Protein AF-A0A3M7Q4T4-F1 (afdb_monomer_lite)

Organism: Brachionus plicatilis (NCBI:txid10195)

Secondary structure (DSSP, 8-state):
-------SPPEEEEEETTEEEEEEEEEE-SS-----SSS-GGGGS-HHHHHHHHHHS-HHHHT--SSHHHHHHHHHHHHHHHHHHHS--EEEPHHHHHHHHS-TTS-HHHHHHHHHHHHHHHHHHH-GGGHHHHHHHHHHHHHHHS----

Foldseek 3Di:
DDDDDDPAWDWDWAADPVDRPAIFIWTWPEDDDDDPDPDDQQVQFPVVVLVVQVVPDPLVVLQPDPDNVSSVVSVVVSNVVSCRHTGIDIDGDPVNVVCVVPPPVCDPLVVVLVVLVVVLVVVCVVPVPCVVVSVVVNVVSVVVPDPPDD

Structure (mmCIF, N/CA/C/O backbone):
data_AF-A0A3M7Q4T4-F1
#
_entry.id   AF-A0A3M7Q4T4-F1
#
loop_
_atom_site.group_PDB
_atom_site.id
_atom_site.type_symbol
_atom_site.label_atom_id
_atom_site.label_alt_id
_atom_site.label_comp_id
_atom_site.label_asym_id
_atom_site.label_entity_id
_atom_site.label_seq_id
_atom_site.pdbx_PDB_ins_code
_atom_site.Cartn_x
_atom_site.Cartn_y
_atom_site.Cartn_z
_atom_site.occupancy
_atom_site.B_iso_or_equiv
_atom_site.auth_seq_id
_atom_site.auth_comp_id
_atom_site.auth_asym_id
_atom_site.auth_atom_id
_atom_site.pdbx_PDB_model_num
ATOM 1 N N . TYR A 1 1 ? -2.456 26.043 -20.491 1.00 33.38 1 TYR A N 1
ATOM 2 C CA . TYR A 1 1 ? -1.598 26.599 -19.424 1.00 33.38 1 TYR A CA 1
ATOM 3 C C . TYR A 1 1 ? -2.412 26.675 -18.135 1.00 33.38 1 TYR A C 1
ATOM 5 O O . TYR A 1 1 ? -3.107 27.655 -17.918 1.00 33.38 1 TYR A O 1
ATOM 13 N N . ILE A 1 2 ? -2.402 25.624 -17.309 1.00 30.19 2 ILE A N 1
ATOM 14 C CA . ILE A 1 2 ? -2.980 25.678 -15.957 1.00 30.19 2 ILE A CA 1
ATOM 15 C C . ILE A 1 2 ? -1.826 25.483 -14.978 1.00 30.19 2 ILE A C 1
ATOM 17 O O . ILE A 1 2 ? -1.462 24.370 -14.613 1.00 30.19 2 ILE A O 1
ATOM 21 N N . ARG A 1 3 ? -1.218 26.608 -14.589 1.00 37.16 3 ARG A N 1
ATOM 22 C CA . ARG A 1 3 ? -0.504 26.721 -13.316 1.00 37.16 3 ARG A CA 1
ATOM 23 C C . ARG A 1 3 ? -1.547 26.610 -12.209 1.00 37.16 3 ARG A C 1
ATOM 25 O O . ARG A 1 3 ? -2.372 27.512 -12.125 1.00 37.16 3 ARG A O 1
ATOM 32 N N . ARG A 1 4 ? -1.452 25.599 -11.343 1.00 36.62 4 ARG A N 1
ATOM 33 C CA . ARG A 1 4 ? -1.564 25.750 -9.877 1.00 36.62 4 ARG A CA 1
ATOM 34 C C . ARG A 1 4 ? -0.747 24.650 -9.205 1.00 36.62 4 ARG A C 1
ATOM 36 O O . ARG A 1 4 ? -1.238 23.565 -8.925 1.00 36.62 4 ARG A O 1
ATOM 43 N N . GLN A 1 5 ? 0.520 24.976 -8.963 1.00 41.31 5 GLN A N 1
ATOM 44 C CA . GLN A 1 5 ? 1.254 24.476 -7.805 1.00 41.31 5 GLN A CA 1
ATOM 45 C C . GLN A 1 5 ? 0.402 24.767 -6.558 1.00 41.31 5 GLN A C 1
ATOM 47 O O . GLN A 1 5 ? -0.028 25.906 -6.368 1.00 41.31 5 GLN A O 1
ATOM 52 N N . CYS A 1 6 ? 0.101 23.753 -5.752 1.00 38.41 6 CYS A N 1
ATOM 53 C CA . CYS A 1 6 ? -0.512 23.913 -4.435 1.00 38.41 6 CYS A CA 1
ATOM 54 C C . CYS A 1 6 ? 0.130 22.894 -3.492 1.00 38.41 6 CYS A C 1
ATOM 56 O O . CYS A 1 6 ? -0.221 21.721 -3.474 1.00 38.41 6 CYS A O 1
ATOM 58 N N . GLU A 1 7 ? 1.104 23.378 -2.730 1.00 42.38 7 GLU A N 1
ATOM 59 C CA . GLU A 1 7 ? 2.009 22.650 -1.834 1.00 42.38 7 GLU A CA 1
ATOM 60 C C . GLU A 1 7 ? 1.356 22.227 -0.502 1.00 42.38 7 GLU A C 1
ATOM 62 O O . GLU A 1 7 ? 2.012 22.228 0.538 1.00 42.38 7 GLU A O 1
ATOM 67 N N . ARG A 1 8 ? 0.055 21.897 -0.468 1.00 44.91 8 ARG A N 1
ATOM 68 C CA . ARG A 1 8 ? -0.603 21.480 0.785 1.00 44.91 8 ARG A CA 1
ATOM 69 C C . ARG A 1 8 ? -1.319 20.141 0.655 1.00 44.91 8 ARG A C 1
ATOM 71 O O . ARG A 1 8 ? -2.096 19.973 -0.285 1.00 44.91 8 ARG A O 1
ATOM 78 N N . PRO A 1 9 ? -1.116 19.214 1.611 1.00 55.00 9 PRO A N 1
ATOM 79 C CA . PRO A 1 9 ? -1.870 17.972 1.653 1.00 55.00 9 PRO A CA 1
ATOM 80 C C . PRO A 1 9 ? -3.363 18.289 1.795 1.00 55.00 9 PRO A C 1
ATOM 82 O O . PRO A 1 9 ? -3.776 19.016 2.702 1.00 55.00 9 PRO A O 1
ATOM 85 N N . ALA A 1 10 ? -4.175 17.755 0.887 1.00 59.62 10 ALA A N 1
ATOM 86 C CA . ALA A 1 10 ? -5.620 17.826 0.979 1.00 59.62 10 ALA A CA 1
ATOM 87 C C . ALA A 1 10 ? -6.091 16.915 2.121 1.00 59.62 10 ALA A C 1
ATOM 89 O O . ALA A 1 10 ? -5.694 15.750 2.224 1.00 59.62 10 ALA A O 1
ATOM 90 N N . ARG A 1 11 ? -6.933 17.468 2.995 1.00 63.81 11 ARG A N 1
ATOM 91 C CA . ARG A 1 11 ? -7.560 16.745 4.102 1.00 63.81 11 ARG A CA 1
ATOM 92 C C . ARG A 1 11 ? -8.948 16.289 3.673 1.00 63.81 11 ARG A C 1
ATOM 94 O O . ARG A 1 11 ? -9.757 17.111 3.248 1.00 63.81 11 ARG A O 1
ATOM 101 N N . LEU A 1 12 ? -9.226 14.998 3.795 1.00 66.50 12 LEU A N 1
ATOM 102 C CA . LEU A 1 12 ? -10.533 14.414 3.509 1.00 66.50 12 LEU A CA 1
ATOM 103 C C . LEU A 1 12 ? -11.100 13.817 4.792 1.00 66.50 12 LEU A C 1
ATOM 105 O O . LEU A 1 12 ? -10.557 12.845 5.307 1.00 66.50 12 LEU A O 1
ATOM 109 N N . ILE A 1 13 ? -12.221 14.357 5.263 1.00 66.00 13 ILE A N 1
ATOM 110 C CA . ILE A 1 13 ? -12.973 13.791 6.383 1.00 66.00 13 ILE A CA 1
ATOM 111 C C . ILE A 1 13 ? -14.192 13.067 5.813 1.00 66.00 13 ILE A C 1
ATOM 113 O O . ILE A 1 13 ? -14.973 13.646 5.060 1.00 66.00 13 ILE A O 1
ATOM 117 N N . ARG A 1 14 ? -14.356 11.792 6.161 1.00 68.06 14 ARG A N 1
ATOM 118 C CA . ARG A 1 14 ? -15.440 10.929 5.693 1.00 68.06 14 ARG A CA 1
ATOM 119 C C . ARG A 1 14 ? -16.082 10.212 6.870 1.00 68.06 14 ARG A C 1
ATOM 121 O O . ARG A 1 14 ? -15.383 9.586 7.650 1.00 68.06 14 ARG A O 1
ATOM 128 N N . GLN A 1 15 ? -17.404 10.232 6.967 1.00 62.56 15 GLN A N 1
ATOM 129 C CA . GLN A 1 15 ? -18.121 9.439 7.967 1.00 62.56 15 GLN A CA 1
ATOM 130 C C . GLN A 1 15 ? -18.028 7.939 7.649 1.00 62.56 15 GLN A C 1
ATOM 132 O O . GLN A 1 15 ? -18.099 7.532 6.484 1.00 62.56 15 GLN A O 1
ATOM 137 N N . GLU A 1 16 ? -17.829 7.116 8.673 1.00 63.66 16 GLU A N 1
ATOM 138 C CA . GLU A 1 16 ? -17.875 5.664 8.540 1.00 63.66 16 GLU A CA 1
ATOM 139 C C . GLU A 1 16 ? -19.263 5.205 8.114 1.00 63.66 16 GLU A C 1
ATOM 141 O O . GLU A 1 16 ? -20.261 5.533 8.747 1.00 63.66 16 GLU A O 1
ATOM 146 N N . TYR A 1 17 ? -19.312 4.365 7.080 1.00 57.38 17 TYR A N 1
ATOM 147 C CA . TYR A 1 17 ? -20.566 3.767 6.616 1.00 57.38 17 TYR A CA 1
ATOM 148 C C . TYR A 1 17 ? -21.225 2.871 7.675 1.00 57.38 17 TYR A C 1
ATOM 150 O O . TYR A 1 17 ? -22.435 2.685 7.657 1.00 57.38 17 TYR A O 1
ATOM 158 N N . LEU A 1 18 ? -20.423 2.312 8.585 1.00 57.75 18 LEU A N 1
ATOM 159 C CA . LEU A 1 18 ? -20.867 1.366 9.608 1.00 57.75 18 LEU A CA 1
ATOM 160 C C . LEU A 1 18 ? -21.050 2.010 10.987 1.00 57.75 18 LEU A C 1
ATOM 162 O O . LEU A 1 18 ? -21.507 1.336 11.907 1.00 57.75 18 LEU A O 1
ATOM 166 N N . HIS A 1 19 ? -20.685 3.286 11.162 1.00 56.41 19 HIS A N 1
ATOM 167 C CA . HIS A 1 19 ? -20.700 3.913 12.479 1.00 56.41 19 HIS A CA 1
ATOM 168 C C . HIS A 1 19 ? -20.956 5.422 12.398 1.00 56.41 19 HIS A C 1
ATOM 170 O O . HIS A 1 19 ? -20.130 6.194 11.918 1.00 56.41 19 HIS A O 1
ATOM 176 N N . SER A 1 20 ? -22.086 5.863 12.954 1.00 61.44 20 SER A N 1
ATOM 177 C CA . SER A 1 20 ? -22.572 7.248 12.850 1.00 61.44 20 SER A CA 1
ATOM 178 C C . SER A 1 20 ? -21.647 8.293 13.484 1.00 61.44 20 SER A C 1
ATOM 180 O O . SER A 1 20 ? -21.684 9.455 13.095 1.00 61.44 20 SER A O 1
ATOM 182 N N . VAL A 1 21 ? -20.799 7.901 14.436 1.00 60.25 21 VAL A N 1
ATOM 183 C CA . VAL A 1 21 ? -19.901 8.827 15.156 1.00 60.25 21 VAL A CA 1
ATOM 184 C C . VAL A 1 21 ? -18.457 8.780 14.643 1.00 60.25 21 VAL A C 1
ATOM 186 O O . VAL A 1 21 ? -17.679 9.692 14.911 1.00 60.25 21 VAL A O 1
ATOM 189 N N . LEU A 1 22 ? -18.062 7.728 13.916 1.00 60.62 22 LEU A N 1
ATOM 190 C CA . LEU A 1 22 ? -16.669 7.590 13.493 1.00 60.62 22 LEU A CA 1
ATOM 191 C C . LEU A 1 22 ? -16.457 8.304 12.160 1.00 60.62 22 LEU A C 1
ATOM 193 O O . LEU A 1 22 ? -17.261 8.202 11.233 1.00 60.62 22 LEU A O 1
ATOM 197 N N . THR A 1 23 ? -15.346 9.026 12.065 1.00 62.19 23 THR A N 1
ATOM 198 C CA . THR A 1 23 ? -14.903 9.665 10.833 1.00 62.19 23 THR A CA 1
ATOM 199 C C . THR A 1 23 ? -13.505 9.175 10.473 1.00 62.19 23 THR A C 1
ATOM 201 O O . THR A 1 23 ? -12.586 9.123 11.294 1.00 62.19 23 THR A O 1
ATOM 204 N N . TRP A 1 24 ? -13.338 8.785 9.217 1.00 61.47 24 TRP A N 1
ATOM 205 C CA . TRP A 1 24 ? -12.039 8.647 8.598 1.00 61.47 24 TRP A CA 1
ATOM 206 C C . TRP A 1 24 ? -11.535 10.032 8.235 1.00 61.47 24 TRP A C 1
ATOM 208 O O . TRP A 1 24 ? -12.150 10.731 7.436 1.00 61.47 24 TRP A O 1
ATOM 218 N N . ASP A 1 25 ? -10.414 10.419 8.816 1.00 64.62 25 ASP A N 1
ATOM 219 C CA . ASP A 1 25 ? -9.708 11.632 8.442 1.00 64.62 25 ASP A CA 1
ATOM 220 C C . ASP A 1 25 ? -8.428 11.201 7.734 1.00 64.62 25 ASP A C 1
ATOM 222 O O . ASP A 1 25 ? -7.591 10.502 8.310 1.00 64.62 25 ASP A O 1
ATOM 226 N N . PHE A 1 26 ? -8.330 11.547 6.458 1.00 65.50 26 PHE A N 1
ATOM 227 C CA . PHE A 1 26 ? -7.231 11.186 5.583 1.00 65.50 26 PHE A CA 1
ATOM 228 C C . PHE A 1 26 ? -6.453 12.431 5.184 1.00 65.50 26 PHE A C 1
ATOM 230 O O . PHE A 1 26 ? -7.028 13.483 4.898 1.00 65.50 26 PHE A O 1
ATOM 237 N N . THR A 1 27 ? -5.142 12.280 5.085 1.00 63.56 27 THR A N 1
ATOM 238 C CA . THR A 1 27 ? -4.250 13.252 4.463 1.00 63.56 27 THR A CA 1
ATOM 239 C C . THR A 1 27 ? -3.707 12.657 3.171 1.00 63.56 27 THR A C 1
ATOM 241 O O . THR A 1 27 ? -3.295 11.494 3.134 1.00 63.56 27 THR A O 1
ATOM 244 N N . THR A 1 28 ? -3.724 13.431 2.086 1.00 61.38 28 THR A N 1
ATOM 245 C CA . THR A 1 28 ? -3.036 13.038 0.850 1.00 61.38 28 THR A CA 1
ATOM 246 C C . THR A 1 28 ? -1.535 13.154 1.049 1.00 61.38 28 THR A C 1
ATOM 248 O O . THR A 1 28 ? -1.043 14.228 1.401 1.00 61.38 28 THR A O 1
ATOM 251 N N . THR A 1 29 ? -0.808 12.074 0.799 1.00 61.34 29 THR A N 1
ATOM 252 C CA . THR A 1 29 ? 0.657 12.050 0.923 1.00 61.34 29 THR A CA 1
ATOM 253 C C . THR A 1 29 ? 1.339 12.401 -0.400 1.00 61.34 29 THR A C 1
ATOM 255 O O . THR A 1 29 ? 2.448 12.926 -0.402 1.00 61.34 29 THR A O 1
ATOM 258 N N . SER A 1 30 ? 0.660 12.163 -1.526 1.00 58.34 30 SER A N 1
ATOM 259 C CA . SER A 1 30 ? 1.161 12.434 -2.871 1.00 58.34 30 SER A CA 1
ATOM 260 C C . SER A 1 30 ? 0.102 13.079 -3.771 1.00 58.34 30 SER A C 1
ATOM 262 O O . SER A 1 30 ? -1.068 12.694 -3.745 1.00 58.34 30 SER A O 1
ATOM 264 N N . CYS A 1 31 ? 0.567 14.038 -4.581 1.00 54.78 31 CYS A N 1
ATOM 265 C CA . CYS A 1 31 ? -0.158 14.880 -5.544 1.00 54.78 31 CYS A CA 1
ATOM 266 C C . CYS A 1 31 ? -1.145 15.915 -4.967 1.00 54.78 31 CYS A C 1
ATOM 268 O O . CYS A 1 31 ? -1.935 15.605 -4.074 1.00 54.78 31 CYS A O 1
ATOM 270 N N . PRO A 1 32 ? -1.190 17.135 -5.545 1.00 56.06 32 PRO A N 1
ATOM 271 C CA . PRO A 1 32 ? -2.240 18.103 -5.263 1.00 56.06 32 PRO A CA 1
ATOM 272 C C . PRO A 1 32 ? -3.528 17.646 -5.956 1.00 56.06 32 PRO A C 1
ATOM 274 O O . PRO A 1 32 ? -3.788 17.985 -7.109 1.00 56.06 32 PRO A O 1
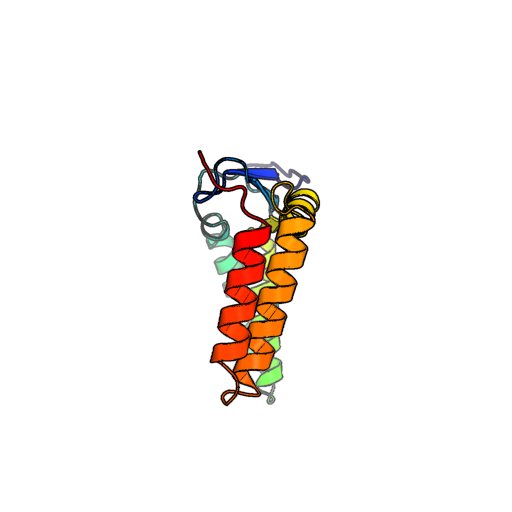ATOM 277 N N . PHE A 1 33 ? -4.330 16.835 -5.272 1.00 59.69 33 PHE A N 1
ATOM 278 C CA . PHE A 1 33 ? -5.649 16.443 -5.756 1.00 59.69 33 PHE A CA 1
ATOM 279 C C . PHE A 1 33 ? -6.742 16.866 -4.775 1.00 59.69 33 PHE A C 1
ATOM 281 O O . PHE A 1 33 ? -6.591 16.743 -3.561 1.00 59.69 33 PHE A O 1
ATOM 288 N N . ILE A 1 34 ? -7.863 17.340 -5.323 1.00 57.44 34 ILE A N 1
ATOM 289 C CA . ILE A 1 34 ? -9.066 17.698 -4.572 1.00 57.44 34 ILE A CA 1
ATOM 290 C C . ILE A 1 34 ? -10.069 16.551 -4.739 1.00 57.44 34 ILE A C 1
ATOM 292 O O . ILE A 1 34 ? -10.557 16.350 -5.850 1.00 57.44 34 ILE A O 1
ATOM 296 N N . PRO A 1 35 ? -10.400 15.802 -3.674 1.00 56.91 35 PRO A N 1
ATOM 297 C CA . PRO A 1 35 ? -11.382 14.725 -3.728 1.00 56.91 35 PRO A CA 1
ATOM 298 C C . PRO A 1 35 ? -12.720 15.181 -4.319 1.00 56.91 35 PRO A C 1
ATOM 300 O O . PRO A 1 35 ? -13.384 16.047 -3.759 1.00 56.91 35 PRO A O 1
ATOM 303 N N . THR A 1 36 ? -13.137 14.575 -5.433 1.00 57.47 36 THR A N 1
ATOM 304 C CA . THR A 1 36 ? -14.407 14.890 -6.117 1.00 57.47 36 THR A CA 1
ATOM 305 C C . THR A 1 36 ? -15.560 13.953 -5.735 1.00 57.47 36 THR A C 1
ATOM 307 O O . THR A 1 36 ? -16.661 14.086 -6.264 1.00 57.47 36 THR A O 1
ATOM 310 N N . GLY A 1 37 ? -15.356 12.997 -4.817 1.00 56.69 37 GLY A N 1
ATOM 311 C CA . GLY A 1 37 ? -16.430 12.115 -4.350 1.00 56.69 37 GLY A CA 1
ATOM 312 C C . GLY A 1 37 ? -15.969 10.909 -3.517 1.00 56.69 37 GLY A C 1
ATOM 313 O O . GLY A 1 37 ? -14.778 10.757 -3.255 1.00 56.69 37 GLY A O 1
ATOM 314 N N . PRO A 1 38 ? -16.895 10.004 -3.134 1.00 55.75 38 PRO A N 1
ATOM 315 C CA . PRO A 1 38 ? -16.637 8.856 -2.248 1.00 55.75 38 PRO A CA 1
ATOM 316 C C . PRO A 1 38 ? -15.857 7.702 -2.909 1.00 55.75 38 PRO A C 1
ATOM 318 O O . PRO A 1 38 ? -15.774 6.602 -2.357 1.00 55.75 38 PRO A O 1
ATOM 321 N N . LYS A 1 39 ? -15.330 7.922 -4.116 1.00 62.00 39 LYS A N 1
ATOM 322 C CA . LYS A 1 39 ? -14.614 6.920 -4.907 1.00 62.00 39 LYS A CA 1
ATOM 323 C C . LYS A 1 39 ? -13.226 6.646 -4.298 1.00 62.00 39 LYS A C 1
ATOM 325 O O . LYS A 1 39 ? -12.661 7.533 -3.662 1.00 62.00 39 LYS A O 1
ATOM 330 N N . PRO A 1 40 ? -12.658 5.440 -4.493 1.00 67.12 40 PRO A N 1
ATOM 331 C CA . PRO A 1 40 ? -11.300 5.138 -4.040 1.00 67.12 40 PRO A CA 1
ATOM 332 C C . PRO A 1 40 ? -10.277 6.152 -4.580 1.00 67.12 40 PRO A C 1
ATOM 334 O O . PRO A 1 40 ? -10.396 6.539 -5.744 1.00 67.12 40 PRO A O 1
ATOM 337 N N . CYS A 1 41 ? -9.272 6.543 -3.777 1.00 72.06 41 CYS A N 1
ATOM 338 C CA . CYS A 1 41 ? -8.246 7.536 -4.157 1.00 72.06 41 CYS A CA 1
ATOM 339 C C . CYS A 1 41 ? -7.658 7.272 -5.536 1.00 72.06 41 CYS A C 1
ATOM 341 O O . CYS A 1 41 ? -7.545 8.196 -6.333 1.00 72.06 41 CYS A O 1
ATOM 343 N N . TRP A 1 42 ? -7.297 6.016 -5.804 1.00 76.06 42 TRP A N 1
ATOM 344 C CA . TRP A 1 42 ? -6.593 5.620 -7.017 1.00 76.06 42 TRP A CA 1
ATOM 345 C C . TRP A 1 42 ? -7.336 6.032 -8.290 1.00 76.06 42 TRP A C 1
ATOM 347 O O . TRP A 1 42 ? -6.688 6.438 -9.245 1.00 76.06 42 TRP A O 1
ATOM 357 N N . LYS A 1 43 ? -8.680 6.079 -8.287 1.00 78.31 43 LYS A N 1
ATOM 358 C CA . LYS A 1 43 ? -9.475 6.533 -9.449 1.00 78.31 43 LYS A CA 1
ATOM 359 C C . LYS A 1 43 ? -9.151 7.956 -9.901 1.00 78.31 43 LYS A C 1
ATOM 361 O O . LYS A 1 43 ? -9.494 8.322 -11.016 1.00 78.31 43 LYS A O 1
ATOM 366 N N . ASN A 1 44 ? -8.525 8.739 -9.034 1.00 77.31 44 ASN A N 1
ATOM 367 C CA . ASN A 1 44 ? -8.167 10.123 -9.287 1.00 77.31 44 ASN A CA 1
ATOM 368 C C . ASN A 1 44 ? -6.702 10.292 -9.721 1.00 77.31 44 ASN A C 1
ATOM 370 O O . ASN A 1 44 ? -6.198 11.412 -9.735 1.00 77.31 44 ASN A O 1
ATOM 374 N N . GLY A 1 45 ? -5.999 9.198 -10.020 1.00 82.44 45 GLY A N 1
ATOM 375 C CA . GLY A 1 45 ? -4.644 9.252 -10.552 1.00 82.44 45 GLY A CA 1
ATOM 376 C C . GLY A 1 45 ? -4.585 9.849 -11.959 1.00 82.44 45 GLY A C 1
ATOM 377 O O . GLY A 1 45 ? -5.487 9.657 -12.773 1.00 82.44 45 GLY A O 1
ATOM 378 N N . ASN A 1 46 ? -3.489 10.543 -12.265 1.00 88.62 46 ASN A N 1
ATOM 379 C CA . ASN A 1 46 ? -3.163 10.982 -13.617 1.00 88.62 46 ASN A CA 1
ATOM 380 C C . ASN A 1 46 ? -2.514 9.829 -14.401 1.00 88.62 46 ASN A C 1
ATOM 382 O O . ASN A 1 46 ? -1.293 9.746 -14.549 1.00 88.62 46 ASN A O 1
ATOM 386 N N . TYR A 1 47 ? -3.351 8.908 -14.874 1.00 90.56 47 TYR A N 1
ATOM 387 C CA . TYR A 1 47 ? -2.903 7.708 -15.580 1.00 90.56 47 TYR A CA 1
ATOM 388 C C . TYR A 1 47 ? -2.276 7.997 -16.950 1.00 90.56 47 TYR A C 1
ATOM 390 O O . TYR A 1 47 ? -1.424 7.231 -17.393 1.00 90.56 47 TYR A O 1
ATOM 398 N N . GLU A 1 48 ? -2.628 9.114 -17.590 1.00 92.56 48 GLU A N 1
ATOM 399 C CA . GLU A 1 48 ? -2.000 9.549 -18.844 1.00 92.56 48 GLU A CA 1
ATOM 400 C C . GLU A 1 48 ? -0.530 9.925 -18.628 1.00 92.56 48 GLU A C 1
ATOM 402 O O . GLU A 1 48 ? 0.347 9.483 -19.375 1.00 92.56 48 GLU A O 1
ATOM 407 N N . GLN A 1 49 ? -0.230 10.684 -17.568 1.00 91.00 49 GLN A N 1
ATOM 408 C CA . GLN A 1 49 ? 1.153 11.022 -17.220 1.00 91.00 49 GLN A CA 1
ATOM 409 C C . GLN A 1 49 ? 1.933 9.818 -16.693 1.00 91.00 49 GLN A C 1
ATOM 411 O O . GLN A 1 49 ? 3.108 9.670 -17.028 1.00 91.00 49 GLN A O 1
ATOM 416 N N . LEU A 1 50 ? 1.287 8.924 -15.938 1.00 93.06 50 LEU A N 1
ATOM 417 C CA . LEU A 1 50 ? 1.891 7.652 -15.539 1.00 93.06 50 LEU A CA 1
ATOM 418 C C . LEU A 1 50 ? 2.279 6.812 -16.761 1.00 93.06 50 LEU A C 1
ATOM 420 O O . LEU A 1 50 ? 3.410 6.341 -16.849 1.00 93.06 50 LEU A O 1
ATOM 424 N N . SER A 1 51 ? 1.363 6.654 -17.716 1.00 94.81 51 SER A N 1
ATOM 425 C CA . SER A 1 51 ? 1.617 5.919 -18.956 1.00 94.81 51 SER A CA 1
ATOM 426 C C . SER A 1 51 ? 2.732 6.575 -19.772 1.00 94.81 51 SER A C 1
ATOM 428 O O . SER A 1 51 ? 3.651 5.888 -20.209 1.00 94.81 51 SER A O 1
ATOM 430 N N . SER A 1 52 ? 2.717 7.904 -19.894 1.00 95.12 52 SER A N 1
ATOM 431 C CA . SER A 1 52 ? 3.767 8.661 -20.588 1.00 95.12 52 SER A CA 1
ATOM 432 C C . SER A 1 52 ? 5.145 8.460 -19.951 1.00 95.12 52 SER A C 1
ATOM 434 O O . SER A 1 52 ? 6.123 8.252 -20.666 1.00 95.12 52 SER A O 1
ATOM 436 N N . LEU A 1 53 ? 5.229 8.461 -18.614 1.00 94.00 53 LEU A N 1
ATOM 437 C CA . LEU A 1 53 ? 6.470 8.175 -17.893 1.00 94.00 53 LEU A CA 1
ATOM 438 C C . LEU A 1 53 ? 6.968 6.758 -18.202 1.00 94.00 53 LEU A C 1
ATOM 440 O O . LEU A 1 53 ? 8.124 6.595 -18.577 1.00 94.00 53 LEU A O 1
ATOM 444 N N . LEU A 1 54 ? 6.111 5.744 -18.075 1.00 95.25 54 LEU A N 1
ATOM 445 C CA . LEU A 1 54 ? 6.499 4.346 -18.299 1.00 95.25 54 LEU A CA 1
ATOM 446 C C . LEU A 1 54 ? 6.911 4.075 -19.752 1.00 95.25 54 LEU A C 1
ATOM 448 O O . LEU A 1 54 ? 7.840 3.308 -19.989 1.00 95.25 54 LEU A O 1
ATOM 452 N N . ASN A 1 55 ? 6.275 4.744 -20.715 1.00 94.94 55 ASN A N 1
ATOM 453 C CA . ASN A 1 55 ? 6.632 4.656 -22.132 1.00 94.94 55 ASN A CA 1
ATOM 454 C C . ASN A 1 55 ? 7.951 5.372 -22.463 1.00 94.94 55 ASN A C 1
ATOM 456 O O . ASN A 1 55 ? 8.579 5.055 -23.467 1.00 94.94 55 ASN A O 1
ATOM 460 N N . SER A 1 56 ? 8.382 6.32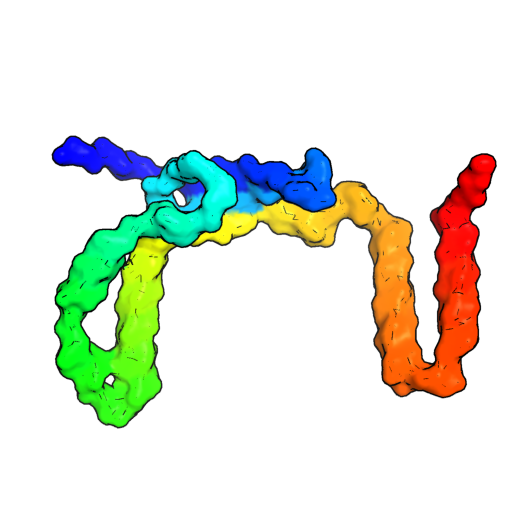8 -21.634 1.00 94.56 56 SER A N 1
ATOM 461 C CA . SER A 1 56 ? 9.668 7.016 -21.808 1.00 94.56 56 SER A CA 1
ATOM 462 C C . SER A 1 56 ? 10.872 6.208 -21.305 1.00 94.56 56 SER A C 1
ATOM 464 O O . SER A 1 56 ? 12.014 6.559 -21.602 1.00 94.56 56 SER A O 1
ATOM 466 N N . VAL A 1 57 ? 10.641 5.132 -20.544 1.00 94.06 57 VAL A N 1
ATOM 467 C CA . VAL A 1 57 ? 11.708 4.277 -20.013 1.00 94.06 57 VAL A CA 1
ATOM 468 C C . VAL A 1 57 ? 12.264 3.388 -21.124 1.00 94.06 57 VAL A C 1
ATOM 470 O O . VAL A 1 57 ? 11.529 2.669 -21.799 1.00 94.06 57 VAL A O 1
ATOM 473 N N . ASN A 1 58 ? 13.589 3.381 -21.280 1.00 94.75 58 ASN A N 1
ATOM 474 C CA . ASN A 1 58 ? 14.269 2.457 -22.184 1.00 94.75 58 ASN A CA 1
ATOM 475 C C . ASN A 1 58 ? 14.391 1.062 -21.544 1.00 94.75 58 ASN A C 1
ATOM 477 O O . ASN A 1 58 ? 15.455 0.679 -21.049 1.00 94.75 58 ASN A O 1
ATOM 481 N N . TRP A 1 59 ? 13.299 0.295 -21.579 1.00 93.62 59 TRP A N 1
ATOM 482 C CA . TRP A 1 59 ? 13.206 -1.037 -20.970 1.00 93.62 59 TRP A CA 1
ATOM 483 C C . TRP A 1 59 ? 14.263 -2.019 -21.467 1.00 93.62 59 TRP A C 1
ATOM 485 O O . TRP A 1 59 ? 14.779 -2.798 -20.672 1.00 93.62 59 TRP A O 1
ATOM 495 N N . GLN A 1 60 ? 14.646 -1.932 -22.743 1.00 92.31 60 GLN A N 1
ATOM 496 C CA . GLN A 1 60 ? 15.695 -2.776 -23.316 1.00 92.31 60 GLN A CA 1
ATOM 497 C C . GLN A 1 60 ? 17.020 -2.610 -22.564 1.00 92.31 60 GLN A C 1
ATOM 499 O O . GLN A 1 60 ? 17.709 -3.585 -22.286 1.00 92.31 60 GLN A O 1
ATOM 504 N N . SER A 1 61 ? 17.371 -1.369 -22.219 1.00 90.94 61 SER A N 1
ATOM 505 C CA . SER A 1 61 ? 18.584 -1.069 -21.456 1.00 90.94 61 SER A CA 1
ATOM 506 C C . SER A 1 61 ? 18.420 -1.316 -19.955 1.00 90.94 61 SER A C 1
ATOM 508 O O . SER A 1 61 ? 19.354 -1.768 -19.298 1.00 90.94 61 SER A O 1
ATOM 510 N N . SER A 1 62 ? 17.232 -1.043 -19.408 1.00 88.88 62 SER A N 1
ATOM 511 C CA . SER A 1 62 ? 16.958 -1.138 -17.970 1.00 88.88 62 SER A CA 1
ATOM 512 C C . SER A 1 62 ? 16.777 -2.574 -17.476 1.00 88.88 62 SER A C 1
ATOM 514 O O . SER A 1 62 ? 16.971 -2.822 -16.292 1.00 88.88 62 SER A O 1
ATOM 516 N N . LEU A 1 63 ? 16.424 -3.507 -18.364 1.00 94.12 63 LEU A N 1
ATOM 517 C CA . LEU A 1 63 ? 16.176 -4.918 -18.047 1.00 94.12 63 LEU A CA 1
ATOM 518 C C . LEU A 1 63 ? 17.259 -5.851 -18.622 1.00 94.12 63 LEU A C 1
ATOM 520 O O . LEU A 1 63 ? 16.996 -7.019 -18.893 1.00 94.12 63 LEU A O 1
ATOM 524 N N . ASN A 1 64 ? 18.473 -5.337 -18.838 1.00 93.81 64 ASN A N 1
ATOM 525 C CA . ASN A 1 64 ? 19.577 -6.082 -19.454 1.00 93.81 64 ASN A CA 1
ATOM 526 C C . ASN A 1 64 ? 20.497 -6.790 -18.435 1.00 93.81 64 ASN A C 1
ATOM 528 O O . ASN A 1 64 ? 21.626 -7.156 -18.760 1.00 93.81 64 ASN A O 1
ATOM 532 N N . ASN A 1 65 ? 20.076 -6.938 -17.176 1.00 94.50 65 ASN A N 1
ATOM 533 C CA . ASN A 1 65 ? 20.869 -7.658 -16.184 1.00 94.50 65 ASN A CA 1
ATOM 534 C C . ASN A 1 65 ? 20.666 -9.180 -16.344 1.00 94.50 65 ASN A C 1
ATOM 536 O O . ASN A 1 65 ? 19.527 -9.614 -16.528 1.00 94.50 65 ASN A O 1
ATOM 540 N N . PRO A 1 66 ? 21.716 -10.015 -16.240 1.00 93.56 66 PRO A N 1
ATOM 541 C CA . PRO A 1 66 ? 21.556 -11.473 -16.243 1.00 93.56 66 PRO A CA 1
ATOM 542 C C . PRO A 1 66 ? 20.775 -12.007 -15.027 1.00 93.56 66 PRO A C 1
ATOM 544 O O . PRO A 1 66 ? 20.265 -13.124 -15.070 1.00 93.56 66 PRO A O 1
ATOM 547 N N . ILE A 1 67 ? 20.675 -11.232 -13.944 1.00 96.19 67 ILE A N 1
ATOM 548 C CA . ILE A 1 67 ? 19.945 -11.584 -12.724 1.00 96.19 67 ILE A CA 1
ATOM 549 C C . ILE A 1 67 ? 18.518 -11.036 -12.817 1.00 96.19 67 ILE A C 1
ATOM 551 O O . ILE A 1 67 ? 18.305 -9.822 -12.854 1.00 96.19 67 ILE A O 1
ATOM 555 N N . ILE A 1 68 ? 17.530 -11.935 -12.807 1.00 94.56 68 ILE A N 1
ATOM 556 C CA . ILE A 1 68 ? 16.113 -11.577 -12.969 1.00 94.56 68 ILE A CA 1
ATOM 557 C C . ILE A 1 68 ? 15.598 -10.650 -11.863 1.00 94.56 68 ILE A C 1
ATOM 559 O O . ILE A 1 68 ? 14.860 -9.711 -12.155 1.00 94.56 68 ILE A O 1
ATOM 563 N N . ASP A 1 69 ? 16.049 -10.854 -10.625 1.00 96.25 69 ASP A N 1
ATOM 564 C CA . ASP A 1 69 ? 15.636 -10.042 -9.479 1.00 96.25 69 ASP A CA 1
ATOM 565 C C . ASP A 1 69 ? 16.058 -8.579 -9.648 1.00 96.25 69 ASP A C 1
ATOM 567 O O . ASP A 1 69 ? 15.297 -7.668 -9.337 1.00 96.25 69 ASP A O 1
ATOM 571 N N . VAL A 1 70 ? 17.235 -8.331 -10.234 1.00 93.44 70 VAL A N 1
ATOM 572 C CA . VAL A 1 70 ? 17.718 -6.966 -10.496 1.00 93.44 70 VAL A CA 1
ATOM 573 C C . VAL A 1 70 ? 16.842 -6.266 -11.537 1.00 93.44 70 VAL A C 1
ATOM 575 O O . VAL A 1 70 ? 16.510 -5.091 -11.381 1.00 93.44 70 VAL A O 1
ATOM 578 N N . ASN A 1 71 ? 16.418 -6.987 -12.577 1.00 94.94 71 ASN A N 1
ATOM 579 C CA . ASN A 1 71 ? 15.498 -6.454 -13.583 1.00 94.94 71 ASN A CA 1
ATOM 580 C C . ASN A 1 71 ? 14.107 -6.191 -12.991 1.00 94.94 71 ASN A C 1
ATOM 582 O O . ASN A 1 71 ? 13.481 -5.174 -13.296 1.00 94.94 71 ASN A O 1
ATOM 586 N N . TYR A 1 72 ? 13.627 -7.087 -12.125 1.00 95.50 72 TYR A N 1
ATOM 587 C CA . TYR A 1 72 ? 12.354 -6.917 -11.433 1.00 95.50 72 TYR A CA 1
ATOM 588 C C . TYR A 1 72 ? 12.366 -5.682 -10.527 1.00 95.50 72 TYR A C 1
ATOM 590 O O . TYR A 1 72 ? 11.447 -4.868 -10.598 1.00 95.50 72 TYR A O 1
ATOM 598 N N . GLU A 1 73 ? 13.432 -5.477 -9.752 1.00 95.06 73 GLU A N 1
ATOM 599 C CA . GLU A 1 73 ? 13.591 -4.286 -8.913 1.00 95.06 73 GLU A CA 1
ATOM 600 C C . GLU A 1 73 ? 13.674 -2.996 -9.741 1.00 95.06 73 GLU A C 1
ATOM 602 O O . GLU A 1 73 ? 13.091 -1.976 -9.365 1.00 95.06 73 GLU A O 1
ATOM 607 N N . ALA A 1 74 ? 14.324 -3.026 -10.909 1.00 93.62 74 ALA A N 1
ATOM 608 C CA . ALA A 1 74 ? 14.353 -1.882 -11.820 1.00 93.62 74 ALA A CA 1
ATOM 609 C C . ALA A 1 74 ? 12.945 -1.515 -12.329 1.00 93.62 74 ALA A C 1
ATOM 611 O O . ALA A 1 74 ? 12.562 -0.339 -12.318 1.00 93.62 74 ALA A O 1
ATOM 612 N N . LEU A 1 75 ? 12.149 -2.516 -12.718 1.00 95.81 75 LEU A N 1
ATOM 613 C CA . LEU A 1 75 ? 10.751 -2.331 -13.111 1.00 95.81 75 LEU A CA 1
ATOM 614 C C . LEU A 1 75 ? 9.909 -1.797 -11.952 1.00 95.81 75 LEU A C 1
ATOM 616 O O . LEU A 1 75 ? 9.182 -0.812 -12.113 1.00 95.81 75 LEU A O 1
ATOM 620 N N . LEU A 1 76 ? 10.026 -2.423 -10.781 1.00 96.12 76 LEU A N 1
ATOM 621 C CA . LEU A 1 76 ? 9.273 -2.065 -9.587 1.00 96.12 76 LEU A CA 1
ATOM 622 C C . LEU A 1 76 ? 9.583 -0.629 -9.153 1.00 96.12 76 LEU A C 1
ATOM 624 O O . LEU A 1 76 ? 8.670 0.135 -8.839 1.00 96.12 76 LEU A O 1
ATOM 628 N N . SER A 1 77 ? 10.853 -0.232 -9.204 1.00 94.81 77 SER A N 1
ATOM 629 C CA . SER A 1 77 ? 11.309 1.123 -8.899 1.00 94.81 77 SER A CA 1
ATOM 630 C C . SER A 1 77 ? 10.710 2.163 -9.851 1.00 94.81 77 SER A C 1
ATOM 632 O O . SER A 1 77 ? 10.127 3.155 -9.401 1.00 94.81 77 SER A O 1
ATOM 634 N N . ALA A 1 78 ? 10.767 1.926 -11.166 1.00 93.56 78 ALA A N 1
ATOM 635 C CA . ALA A 1 78 ? 10.191 2.830 -12.163 1.00 93.56 78 ALA A CA 1
ATOM 636 C C . ALA A 1 78 ? 8.666 2.963 -12.007 1.00 93.56 78 ALA A C 1
ATOM 638 O O . ALA A 1 78 ? 8.129 4.076 -12.013 1.00 93.56 78 ALA A O 1
ATOM 639 N N . TYR A 1 79 ? 7.974 1.843 -11.791 1.00 94.94 79 TYR A N 1
ATOM 640 C CA . TYR A 1 79 ? 6.535 1.822 -11.554 1.00 94.94 79 TYR A CA 1
ATOM 641 C C . TYR A 1 79 ? 6.152 2.566 -10.270 1.00 94.94 79 TYR A C 1
ATOM 643 O O . TYR A 1 79 ? 5.321 3.473 -10.312 1.00 94.94 79 TYR A O 1
ATOM 651 N N . ASN A 1 80 ? 6.799 2.262 -9.143 1.00 93.06 80 ASN A N 1
ATOM 652 C CA . ASN A 1 80 ? 6.524 2.910 -7.858 1.00 93.06 80 ASN A CA 1
ATOM 653 C C . ASN A 1 80 ? 6.850 4.412 -7.884 1.00 93.06 80 ASN A C 1
ATOM 655 O O . ASN A 1 80 ? 6.127 5.218 -7.293 1.00 93.06 80 ASN A O 1
ATOM 659 N N . SER A 1 81 ? 7.890 4.817 -8.616 1.00 90.50 81 SER A N 1
ATOM 660 C CA . SER A 1 81 ? 8.211 6.228 -8.869 1.00 90.50 81 SER A CA 1
ATOM 661 C C . SER A 1 81 ? 7.091 6.933 -9.639 1.00 90.50 81 SER A C 1
ATOM 663 O O . SER A 1 81 ? 6.690 8.037 -9.278 1.00 90.50 81 SER A O 1
ATOM 665 N N . GLY A 1 82 ? 6.520 6.288 -10.659 1.00 90.56 82 GLY A N 1
ATOM 666 C CA . GLY A 1 82 ? 5.362 6.817 -11.377 1.00 90.56 82 GLY A CA 1
ATOM 667 C C . GLY A 1 82 ? 4.105 6.884 -10.511 1.00 90.56 82 GLY A C 1
ATOM 668 O O . GLY A 1 82 ? 3.449 7.923 -10.443 1.00 90.56 82 GLY A O 1
ATOM 669 N N . VAL A 1 83 ? 3.780 5.797 -9.811 1.00 90.19 83 VAL A N 1
ATOM 670 C CA . VAL A 1 83 ? 2.607 5.712 -8.931 1.00 90.19 83 VAL A CA 1
ATOM 671 C C . VAL A 1 83 ? 2.678 6.766 -7.834 1.00 90.19 83 VAL A C 1
ATOM 673 O O . VAL A 1 83 ? 1.714 7.495 -7.639 1.00 90.19 83 VAL A O 1
ATOM 676 N N . SER A 1 84 ? 3.822 6.931 -7.170 1.00 86.69 84 SER A N 1
ATOM 677 C CA . SER A 1 84 ? 3.984 7.961 -6.136 1.00 86.69 84 SER A CA 1
ATOM 678 C C . SER A 1 84 ? 3.852 9.391 -6.673 1.00 86.69 84 SER A C 1
ATOM 680 O O . SER A 1 84 ? 3.423 10.272 -5.934 1.00 86.69 84 SER A O 1
ATOM 682 N N . LYS A 1 85 ? 4.173 9.636 -7.949 1.00 86.25 85 LYS A N 1
ATOM 683 C CA . LYS A 1 85 ? 4.087 10.964 -8.582 1.00 86.25 85 LYS A CA 1
ATOM 684 C C . LYS A 1 85 ? 2.732 11.302 -9.182 1.00 86.25 85 LYS A C 1
ATOM 686 O O . LYS A 1 85 ? 2.447 12.487 -9.336 1.00 86.25 85 LYS A O 1
ATOM 691 N N . PHE A 1 86 ? 1.951 10.300 -9.578 1.00 87.56 86 PHE A N 1
ATOM 692 C CA . PHE A 1 86 ? 0.741 10.510 -10.378 1.00 87.56 86 PHE A CA 1
ATOM 693 C C . PHE A 1 86 ? -0.508 9.847 -9.807 1.00 87.56 86 PHE A C 1
ATOM 695 O O . PHE A 1 86 ? -1.610 10.203 -10.218 1.00 87.56 86 PHE A O 1
ATOM 702 N N . VAL A 1 87 ? -0.379 8.913 -8.866 1.00 86.69 87 VAL A N 1
ATOM 703 C CA . VAL A 1 87 ? -1.510 8.254 -8.210 1.00 86.69 87 VAL A CA 1
ATOM 704 C C . VAL A 1 87 ? -1.577 8.726 -6.756 1.00 86.69 87 VAL A C 1
ATOM 706 O O . VAL A 1 87 ? -0.627 8.542 -5.990 1.00 86.69 87 VAL A O 1
ATOM 709 N N . PRO A 1 88 ? -2.695 9.338 -6.336 1.00 80.69 88 PRO A N 1
ATOM 710 C CA . PRO A 1 88 ? -2.822 9.814 -4.973 1.00 80.69 88 PRO A CA 1
ATOM 711 C C . PRO A 1 88 ? -2.950 8.633 -4.010 1.00 80.69 88 PRO A C 1
ATOM 713 O O . PRO A 1 88 ? -3.721 7.694 -4.228 1.00 80.69 88 PRO A O 1
ATOM 716 N N . SER A 1 89 ? -2.226 8.722 -2.900 1.00 76.88 89 SER A N 1
ATOM 717 C CA . SER A 1 89 ? -2.360 7.823 -1.757 1.00 76.88 89 SER A CA 1
ATOM 718 C C . SER A 1 89 ? -2.935 8.572 -0.555 1.00 76.88 89 SER A C 1
ATOM 720 O O . SER A 1 89 ? -2.665 9.759 -0.345 1.00 76.88 89 SER A O 1
ATOM 722 N N . TYR A 1 90 ? -3.777 7.879 0.214 1.00 73.19 90 TYR A N 1
ATOM 723 C CA . TYR A 1 90 ? -4.320 8.390 1.467 1.00 73.19 90 TYR A CA 1
ATOM 724 C C . TYR A 1 90 ? -3.603 7.722 2.629 1.00 73.19 90 TYR A C 1
ATOM 726 O O . TYR A 1 90 ? -3.611 6.497 2.752 1.00 73.19 90 TYR A O 1
ATOM 734 N N . THR A 1 91 ? -3.061 8.531 3.526 1.00 71.50 91 THR A N 1
ATOM 735 C CA . THR A 1 91 ? -2.678 8.086 4.862 1.00 71.50 91 THR A CA 1
ATOM 736 C C . THR A 1 91 ? -3.739 8.525 5.854 1.00 71.50 91 THR A C 1
ATOM 738 O O . THR A 1 91 ? -4.313 9.606 5.722 1.00 71.50 91 THR A O 1
ATOM 741 N N . ASN A 1 92 ? -4.024 7.694 6.856 1.00 69.38 92 ASN A N 1
ATOM 742 C CA . ASN A 1 92 ? -4.858 8.137 7.970 1.00 69.38 92 ASN A CA 1
ATOM 743 C C . ASN A 1 92 ? -4.146 9.292 8.685 1.00 69.38 92 ASN A C 1
ATOM 745 O O . ASN A 1 92 ? -2.942 9.210 8.934 1.00 69.38 92 ASN A O 1
ATOM 749 N N . SER A 1 93 ? -4.882 10.343 9.039 1.00 73.62 93 SER A N 1
ATOM 750 C CA . SER A 1 93 ? -4.334 11.418 9.858 1.00 73.62 93 SER A CA 1
ATOM 751 C C . SER A 1 93 ? -3.921 10.869 11.234 1.00 73.62 93 SER A C 1
ATOM 753 O O . SER A 1 93 ? -4.532 9.905 11.712 1.00 73.62 93 SER A O 1
ATOM 755 N N . PRO A 1 94 ? -2.934 11.477 11.920 1.00 76.62 94 PRO A N 1
ATOM 756 C CA . PRO A 1 94 ? -2.549 11.065 13.273 1.00 76.62 94 PRO A CA 1
ATOM 757 C C . PRO A 1 94 ? -3.739 11.009 14.241 1.00 76.62 94 PRO A C 1
ATOM 759 O O . PRO A 1 94 ? -3.832 10.105 15.067 1.00 76.62 94 PRO A O 1
ATOM 762 N N . VAL A 1 95 ? -4.698 11.927 14.078 1.00 75.50 95 VAL A N 1
ATOM 763 C CA . VAL A 1 95 ? -5.945 11.964 14.854 1.00 75.50 95 VAL A CA 1
ATOM 764 C C . VAL A 1 95 ? -6.832 10.755 14.542 1.00 75.50 95 VAL A C 1
ATOM 766 O O . VAL A 1 95 ? -7.323 10.104 15.460 1.00 75.50 95 VAL A O 1
ATOM 769 N N . SER A 1 96 ? -7.008 10.398 13.263 1.00 73.19 96 SER A N 1
ATOM 770 C CA . SER A 1 96 ? -7.756 9.190 12.8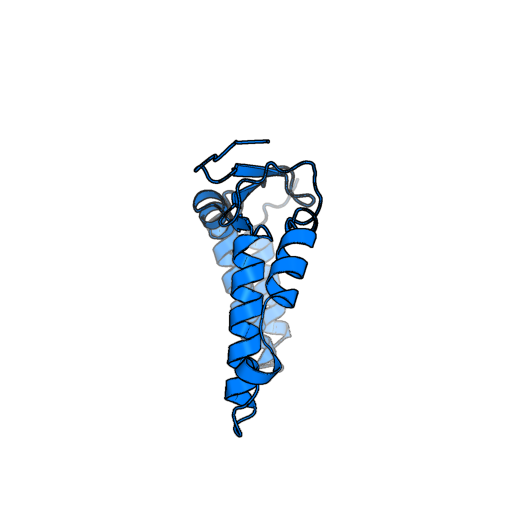80 1.00 73.19 96 SER A CA 1
ATOM 771 C C . SER A 1 96 ? -7.095 7.914 13.407 1.00 73.19 96 SER A C 1
ATOM 773 O O . SER A 1 96 ? -7.791 6.994 13.837 1.00 73.19 96 SER A O 1
ATOM 775 N N . ILE A 1 97 ? -5.760 7.855 13.401 1.00 76.81 97 ILE A N 1
ATOM 776 C CA . ILE A 1 97 ? -4.997 6.723 13.944 1.00 76.81 97 ILE A CA 1
ATOM 777 C C . ILE A 1 97 ? -5.239 6.600 15.450 1.00 76.81 97 ILE A C 1
ATOM 779 O O . ILE A 1 97 ? -5.619 5.524 15.912 1.00 76.81 97 ILE A O 1
ATOM 783 N N . ALA A 1 98 ? -5.099 7.695 16.201 1.00 76.25 98 ALA A N 1
ATOM 784 C CA . ALA A 1 98 ? -5.345 7.711 17.641 1.00 76.25 98 ALA A CA 1
ATOM 785 C C . ALA A 1 98 ? -6.789 7.296 17.983 1.00 76.25 98 ALA A C 1
ATOM 787 O O . ALA A 1 98 ? -7.004 6.435 18.837 1.00 76.25 98 ALA A O 1
ATOM 788 N N . ASN A 1 99 ? -7.778 7.821 17.252 1.00 74.88 99 ASN A N 1
ATOM 789 C CA . ASN A 1 99 ? -9.190 7.483 17.452 1.00 74.88 99 ASN A CA 1
ATOM 790 C C . ASN A 1 99 ? -9.507 6.006 17.166 1.00 74.88 99 ASN A C 1
ATOM 792 O O . ASN A 1 99 ? -10.412 5.449 17.780 1.00 74.88 99 ASN A O 1
ATOM 796 N N . LYS A 1 100 ? -8.776 5.352 16.256 1.00 74.50 100 LYS A N 1
ATOM 797 C CA . LYS A 1 100 ? -8.921 3.908 16.002 1.00 74.50 100 LYS A CA 1
ATOM 798 C C . LYS A 1 100 ? -8.225 3.048 17.042 1.00 74.50 100 LYS A C 1
ATOM 800 O O . LYS A 1 100 ? -8.744 1.998 17.401 1.00 74.50 100 LYS A O 1
ATOM 805 N N . GLN A 1 101 ? -7.049 3.468 17.503 1.00 78.00 101 GLN A N 1
ATOM 806 C CA . GLN A 1 101 ? -6.293 2.738 18.522 1.00 78.00 101 GLN A CA 1
ATOM 807 C C . GLN A 1 101 ? -7.002 2.762 19.879 1.00 78.00 101 GLN A C 1
ATOM 809 O O . GLN A 1 101 ? -6.961 1.782 20.624 1.00 78.00 101 GLN A O 1
ATOM 814 N N . SER A 1 102 ? -7.674 3.868 20.191 1.00 75.38 102 SER A N 1
ATOM 815 C CA . SER A 1 102 ? -8.432 4.046 21.426 1.00 75.38 102 SER A CA 1
ATOM 816 C C . SER A 1 102 ? -9.742 4.789 21.155 1.00 75.38 102 SER A C 1
ATOM 818 O O . SER A 1 102 ? -9.826 5.989 21.417 1.00 75.38 102 SER A O 1
ATOM 820 N N . PRO A 1 103 ? -10.773 4.097 20.635 1.00 76.06 103 PRO A N 1
ATOM 821 C CA . PRO A 1 103 ? -12.078 4.708 20.416 1.00 76.06 103 PRO A CA 1
ATOM 822 C C . PRO A 1 103 ? -12.698 5.152 21.742 1.00 76.06 103 PRO A C 1
ATOM 824 O O . PRO A 1 103 ? -12.662 4.404 22.717 1.00 76.06 103 PRO A O 1
ATOM 827 N N . ASN A 1 104 ? -13.358 6.313 21.767 1.00 75.25 104 ASN A N 1
ATOM 828 C CA . ASN A 1 104 ? -14.029 6.817 22.977 1.00 75.25 104 ASN A CA 1
ATOM 829 C C . ASN A 1 104 ? -15.102 5.855 23.517 1.00 75.25 104 ASN A C 1
ATOM 831 O O . ASN A 1 104 ? -15.328 5.786 24.723 1.00 75.25 104 ASN A O 1
ATOM 835 N N . TRP A 1 105 ? -15.749 5.088 22.634 1.00 75.56 105 TRP A N 1
ATOM 836 C CA . TRP A 1 105 ? -16.724 4.071 23.027 1.00 75.56 105 TRP A CA 1
ATOM 837 C C . TRP A 1 105 ? -16.064 2.810 23.609 1.00 75.56 105 TRP A C 1
ATOM 839 O O . TRP A 1 105 ? -16.711 2.079 24.356 1.00 75.56 105 TRP A O 1
ATOM 849 N N . PHE A 1 106 ? -14.776 2.560 23.335 1.00 82.62 106 PHE A N 1
ATOM 850 C CA . PHE A 1 106 ? -14.030 1.396 23.819 1.00 82.62 106 PHE A CA 1
ATOM 851 C C . PHE A 1 106 ? -13.435 1.657 25.210 1.00 82.62 106 PHE A C 1
ATOM 853 O O . PHE A 1 106 ? -12.227 1.801 25.411 1.00 82.62 106 PHE A O 1
ATOM 860 N N . ASN A 1 107 ? -14.323 1.747 26.197 1.00 83.19 107 ASN A N 1
ATOM 861 C CA . ASN A 1 107 ? -13.957 2.042 27.578 1.00 83.19 107 ASN A CA 1
ATOM 862 C C . ASN A 1 107 ? -13.129 0.916 28.246 1.00 83.19 107 ASN A C 1
ATOM 864 O O . ASN A 1 107 ? -12.989 -0.200 27.736 1.00 83.19 107 ASN A O 1
ATOM 868 N N . LYS A 1 108 ? -12.593 1.198 29.444 1.00 84.31 108 LYS A N 1
ATOM 869 C CA . LYS A 1 108 ? -11.755 0.255 30.214 1.00 84.31 108 LYS A CA 1
ATOM 870 C C . LYS A 1 108 ? -12.441 -1.096 30.467 1.00 84.31 108 LYS A C 1
ATOM 872 O O . LYS A 1 108 ? -11.755 -2.117 30.488 1.00 84.31 108 LYS A O 1
ATOM 877 N N . THR A 1 109 ? -13.759 -1.113 30.655 1.00 82.00 109 THR A N 1
ATOM 878 C CA . THR A 1 109 ? -14.536 -2.338 30.896 1.00 82.00 109 THR A CA 1
ATOM 879 C C . THR A 1 109 ? -14.587 -3.205 29.643 1.00 82.00 109 THR A C 1
ATOM 881 O O . THR A 1 109 ? -14.228 -4.381 29.702 1.00 82.00 109 THR A O 1
ATOM 884 N N . LEU A 1 110 ? -14.925 -2.621 28.490 1.00 81.31 110 LEU A N 1
ATOM 885 C CA . LEU A 1 110 ? -14.927 -3.319 27.200 1.00 81.31 110 LEU A CA 1
ATOM 886 C C . LEU A 1 110 ? -13.534 -3.832 26.823 1.00 81.31 110 LEU A C 1
ATOM 888 O O . LEU A 1 110 ? -13.399 -4.953 26.329 1.00 81.31 110 LEU A O 1
ATOM 892 N N . LYS A 1 111 ? -12.483 -3.065 27.132 1.00 84.00 111 LYS A N 1
ATOM 893 C CA . LYS A 1 111 ? -11.095 -3.495 26.932 1.00 84.00 111 LYS A CA 1
ATOM 894 C C . LYS A 1 111 ? -10.748 -4.735 27.758 1.00 84.00 111 LYS A C 1
ATOM 896 O O . LYS A 1 111 ? -10.222 -5.697 27.202 1.00 84.00 111 LYS A O 1
ATOM 901 N N . LYS A 1 112 ? -11.080 -4.745 29.056 1.00 84.94 112 LYS A N 1
ATOM 902 C CA . LYS A 1 112 ? -10.872 -5.911 29.936 1.00 84.94 112 LYS A CA 1
ATOM 903 C C . LYS A 1 112 ? -11.642 -7.137 29.444 1.00 84.94 112 LYS A C 1
ATOM 905 O O . LYS A 1 112 ? -11.081 -8.227 29.399 1.00 84.94 112 LYS A O 1
ATOM 910 N N . LEU A 1 113 ? -12.900 -6.952 29.046 1.00 82.56 113 LEU A N 1
ATOM 911 C CA . LEU A 1 113 ? -13.744 -8.020 28.506 1.00 82.56 113 LEU A CA 1
ATOM 912 C C . LEU A 1 113 ? -13.168 -8.616 27.220 1.00 82.56 113 LEU A C 1
ATOM 914 O O . LEU A 1 113 ? -13.087 -9.834 27.094 1.00 82.56 113 LEU A O 1
ATOM 918 N N . THR A 1 114 ? -12.721 -7.766 26.296 1.00 83.56 114 THR A N 1
ATOM 919 C CA . THR A 1 114 ? -12.122 -8.201 25.026 1.00 83.56 114 THR A CA 1
ATOM 920 C C . THR A 1 114 ? -10.850 -9.010 25.274 1.00 83.56 114 THR A C 1
ATOM 922 O O . THR A 1 114 ? -10.733 -10.125 24.777 1.00 83.56 114 THR A O 1
ATOM 925 N N . GLN A 1 115 ? -9.949 -8.517 26.132 1.00 85.88 115 GLN A N 1
ATOM 926 C CA . GLN A 1 115 ? -8.724 -9.234 26.510 1.00 85.88 115 GLN A CA 1
ATOM 927 C C . GLN A 1 115 ? -9.013 -10.585 27.169 1.00 85.88 115 GLN A C 1
ATOM 929 O O . GLN A 1 115 ? -8.328 -11.573 26.906 1.00 85.88 115 GLN A O 1
ATOM 934 N N . LEU A 1 116 ? -10.025 -10.636 28.037 1.00 83.31 116 LEU A N 1
ATOM 935 C CA . LEU A 1 116 ? -10.416 -11.864 28.711 1.00 83.31 116 LEU A CA 1
ATOM 936 C C . LEU A 1 116 ? -11.015 -12.872 27.723 1.00 83.31 116 LEU A C 1
ATOM 938 O O . LEU A 1 116 ? -10.635 -14.039 27.756 1.00 83.31 116 LEU A O 1
ATOM 942 N N . LYS A 1 117 ? -11.875 -12.419 26.805 1.00 81.31 117 LYS A N 1
ATOM 943 C CA . LYS A 1 117 ? -12.411 -13.241 25.713 1.00 81.31 117 LYS A CA 1
ATOM 944 C C . LYS A 1 117 ? -11.288 -13.809 24.842 1.00 81.31 117 LYS A C 1
ATOM 946 O O . LYS A 1 117 ? -11.281 -15.007 24.586 1.00 81.31 117 LYS A O 1
ATOM 951 N N . ASP A 1 118 ? -10.328 -12.982 24.435 1.00 81.88 118 ASP A N 1
ATOM 952 C CA . ASP A 1 118 ? -9.216 -13.408 23.579 1.00 81.88 118 ASP A CA 1
ATOM 953 C C . ASP A 1 118 ? -8.305 -14.413 24.293 1.00 81.88 118 ASP A C 1
ATOM 955 O O . ASP A 1 118 ? -7.951 -15.446 23.725 1.00 81.88 118 ASP A O 1
ATOM 959 N N . LYS A 1 119 ? -7.986 -14.175 25.573 1.00 83.00 119 LYS A N 1
ATOM 960 C CA . LYS A 1 119 ? -7.230 -15.131 26.396 1.00 83.00 119 LYS A CA 1
ATOM 961 C C . LYS A 1 119 ? -7.946 -16.477 26.473 1.00 83.00 119 LYS A C 1
ATOM 963 O O . LYS A 1 119 ? -7.315 -17.518 26.316 1.00 83.00 119 LYS A O 1
ATOM 968 N N . LEU A 1 120 ? -9.258 -16.461 26.684 1.00 78.62 120 LEU A N 1
ATOM 969 C CA . LEU A 1 120 ? -10.067 -17.674 26.747 1.00 78.62 120 LEU A CA 1
ATOM 970 C C . LEU A 1 120 ? -10.162 -18.386 25.399 1.00 78.62 120 LEU A C 1
ATOM 972 O O . LEU A 1 120 ? -10.078 -19.611 25.367 1.00 78.62 120 LEU A O 1
ATOM 976 N N . PHE A 1 121 ? -10.271 -17.650 24.295 1.00 79.25 121 PHE A N 1
ATOM 977 C CA . PHE A 1 121 ? -10.226 -18.211 22.946 1.00 79.25 121 PHE A CA 1
ATOM 978 C C . PHE A 1 121 ? -8.899 -18.937 22.681 1.00 79.25 121 PHE A C 1
ATOM 980 O O . PHE A 1 121 ? -8.890 -20.076 22.219 1.00 79.25 121 PHE A O 1
ATOM 987 N N . ILE A 1 122 ? -7.769 -18.327 23.049 1.00 80.56 122 ILE A N 1
ATOM 988 C CA . ILE A 1 122 ? -6.448 -18.958 22.923 1.00 80.56 122 ILE A CA 1
ATOM 989 C C . ILE A 1 122 ? -6.356 -20.206 23.816 1.00 80.56 122 ILE A C 1
ATOM 991 O O . ILE A 1 122 ? -5.919 -21.261 23.359 1.00 80.56 122 ILE A O 1
ATOM 995 N N . CYS A 1 123 ? -6.799 -20.117 25.074 1.00 78.62 123 CYS A N 1
ATOM 996 C CA . CYS A 1 123 ? -6.770 -21.243 26.010 1.00 78.62 123 CYS A CA 1
ATOM 997 C C . CYS A 1 123 ? -7.649 -22.417 25.557 1.00 78.62 123 CYS A C 1
ATOM 999 O O . CYS A 1 123 ? -7.202 -23.557 25.623 1.00 78.62 123 CYS A O 1
ATOM 1001 N N . THR A 1 124 ? -8.870 -22.159 25.081 1.00 73.12 124 THR A N 1
ATOM 1002 C CA . THR A 1 124 ? -9.788 -23.202 24.580 1.00 73.12 124 THR A CA 1
ATOM 1003 C C . THR A 1 124 ? -9.258 -23.866 23.315 1.00 73.12 124 THR A C 1
ATOM 1005 O O . THR A 1 124 ? -9.337 -25.085 23.194 1.00 73.12 124 THR A O 1
ATOM 1008 N N . ARG A 1 125 ? -8.641 -23.097 22.412 1.00 77.62 125 ARG A N 1
ATOM 1009 C CA . ARG A 1 125 ? -7.994 -23.636 21.210 1.00 77.62 125 ARG A CA 1
ATOM 1010 C C . ARG A 1 125 ? -6.809 -24.551 21.534 1.00 77.62 125 ARG A C 1
ATOM 1012 O O . ARG A 1 125 ? -6.631 -25.562 20.866 1.00 77.62 125 ARG A O 1
ATOM 1019 N N . ASN A 1 126 ? -6.015 -24.209 22.548 1.00 80.62 126 ASN A N 1
ATOM 1020 C CA . ASN A 1 126 ? -4.842 -24.994 22.944 1.00 80.62 126 ASN A CA 1
ATOM 1021 C C . ASN A 1 126 ? -5.186 -26.166 23.886 1.00 80.62 126 ASN A C 1
ATOM 1023 O O . ASN A 1 126 ? -4.423 -27.126 23.969 1.00 80.62 126 ASN A O 1
ATOM 1027 N N . HIS A 1 127 ? -6.322 -26.106 24.589 1.00 73.50 127 HIS A N 1
ATOM 1028 C CA . HIS A 1 127 ? -6.760 -27.113 25.562 1.00 73.50 127 HIS A CA 1
ATOM 1029 C C . HIS A 1 127 ? -8.261 -27.435 25.402 1.00 73.50 127 HIS A C 1
ATOM 1031 O O . HIS A 1 127 ? -9.076 -27.039 26.243 1.00 73.50 127 HIS A O 1
ATOM 1037 N N . PRO A 1 128 ? -8.651 -28.169 24.342 1.00 65.69 128 PRO A N 1
ATOM 1038 C CA . PRO A 1 128 ? -10.057 -28.384 23.988 1.00 65.69 128 PRO A CA 1
ATOM 1039 C C . PRO A 1 128 ? -10.842 -29.218 25.014 1.00 65.69 128 PRO A C 1
ATOM 1041 O O . PRO A 1 128 ? -12.052 -29.062 25.121 1.00 65.69 128 PRO A O 1
A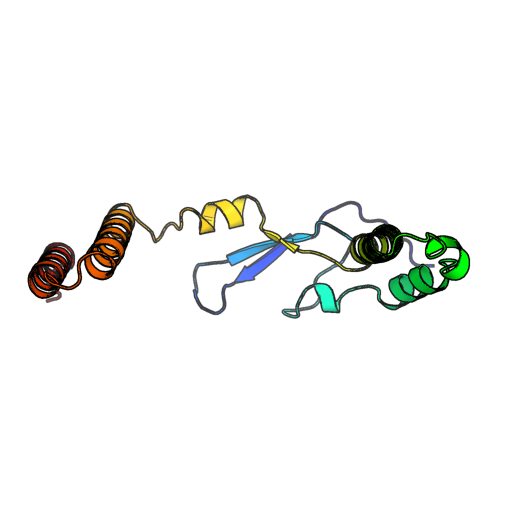TOM 1044 N N . GLY A 1 129 ? -10.171 -30.045 25.825 1.00 68.44 129 GLY A N 1
ATOM 1045 C CA . GLY A 1 129 ? -10.808 -30.928 26.815 1.00 68.44 129 GLY A CA 1
ATOM 1046 C C . GLY A 1 129 ? -11.405 -30.241 28.051 1.00 68.44 129 GLY A C 1
ATOM 1047 O O . GLY A 1 129 ? -11.806 -30.929 28.981 1.00 68.44 129 GLY A O 1
ATOM 1048 N N . ASN A 1 130 ? -11.433 -28.905 28.101 1.00 65.69 130 ASN A N 1
ATOM 1049 C CA . ASN A 1 130 ? -11.934 -28.138 29.250 1.00 65.69 130 ASN A CA 1
ATOM 1050 C C . ASN A 1 130 ? -12.948 -27.047 28.841 1.00 65.69 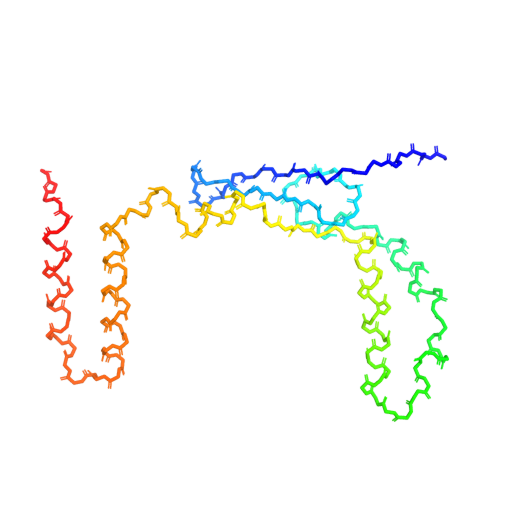130 ASN A C 1
ATOM 1052 O O . ASN A 1 130 ? -13.148 -26.069 29.566 1.00 65.69 130 ASN A O 1
ATOM 1056 N N . SER A 1 131 ? -13.553 -27.174 27.653 1.00 64.06 131 SER A N 1
ATOM 1057 C CA . SER A 1 131 ? -14.415 -26.160 27.027 1.00 64.06 131 SER A CA 1
ATOM 1058 C C . SER A 1 131 ? -15.564 -25.693 27.922 1.00 64.06 131 SER A C 1
ATOM 1060 O O . SER A 1 131 ? -15.789 -24.490 28.040 1.00 64.06 131 SER A O 1
ATOM 1062 N N . ASP A 1 132 ? -16.247 -26.610 28.606 1.00 66.81 132 ASP A N 1
ATOM 1063 C CA . ASP A 1 132 ? -17.484 -26.313 29.346 1.00 66.81 132 ASP A CA 1
ATOM 1064 C C . ASP A 1 132 ? -17.239 -25.457 30.598 1.00 66.81 132 ASP A C 1
ATOM 1066 O O . ASP A 1 132 ? -18.016 -24.549 30.919 1.00 66.81 132 ASP A O 1
ATOM 1070 N N . SER A 1 133 ? -16.098 -25.676 31.259 1.00 67.56 133 SER A N 1
ATOM 1071 C CA . SER A 1 133 ? -15.603 -24.840 32.360 1.00 67.56 133 SER A CA 1
ATOM 1072 C C . SER A 1 133 ? -15.338 -23.407 31.887 1.00 67.56 133 SER A C 1
ATOM 1074 O O . SER A 1 133 ? -15.735 -22.432 32.534 1.00 67.56 133 SER A O 1
ATOM 1076 N N . TRP A 1 134 ? -14.738 -23.257 30.703 1.00 64.81 134 TRP A N 1
ATOM 1077 C CA . TRP A 1 134 ? -14.436 -21.950 30.126 1.00 64.81 134 TRP A CA 1
ATOM 1078 C C . TRP A 1 134 ? -15.686 -21.209 29.648 1.00 64.81 134 TRP A C 1
ATOM 1080 O O . TRP A 1 134 ? -15.825 -20.022 29.950 1.00 64.81 134 TRP A O 1
ATOM 1090 N N . PHE A 1 135 ? -16.627 -21.887 28.984 1.00 66.12 135 PHE A N 1
ATOM 1091 C CA . PHE A 1 135 ? -17.906 -21.296 28.572 1.00 66.12 135 PHE A CA 1
ATOM 1092 C C . PHE A 1 135 ? -18.729 -20.813 29.770 1.00 66.12 135 PHE A C 1
ATOM 1094 O O . PHE A 1 135 ? -19.286 -19.713 29.733 1.00 66.12 135 PHE A O 1
ATOM 1101 N N . SER A 1 136 ? -18.738 -21.574 30.865 1.00 70.31 136 SER A N 1
ATOM 1102 C CA . SER A 1 136 ? -19.401 -21.176 32.113 1.00 70.31 136 SER A CA 1
ATOM 1103 C C . SER A 1 136 ? -18.777 -19.912 32.716 1.00 70.31 136 SER A C 1
ATOM 1105 O O . SER A 1 136 ? -19.490 -19.008 33.158 1.00 70.31 136 SER A O 1
ATOM 1107 N N . LYS A 1 137 ? -17.445 -19.796 32.657 1.00 68.25 137 LYS A N 1
ATOM 1108 C CA . LYS A 1 137 ? -16.696 -18.627 33.140 1.00 68.25 137 LYS A CA 1
ATOM 1109 C C . LYS A 1 137 ? -16.940 -17.381 32.284 1.00 68.25 137 LYS A C 1
ATOM 1111 O O . LYS A 1 137 ? -17.074 -16.290 32.831 1.00 68.25 137 LYS A O 1
ATOM 1116 N N . ILE A 1 138 ? -17.064 -17.539 30.961 1.00 67.69 138 ILE A N 1
ATOM 1117 C CA . ILE A 1 138 ? -17.481 -16.456 30.053 1.00 67.69 138 ILE A CA 1
ATOM 1118 C C . ILE A 1 138 ? -18.881 -15.978 30.429 1.00 67.69 138 ILE A C 1
ATOM 1120 O O . ILE A 1 138 ? -19.073 -14.785 30.651 1.00 67.69 138 ILE A O 1
ATOM 1124 N N . LYS A 1 139 ? -19.838 -16.904 30.565 1.00 69.00 139 LYS A N 1
ATOM 1125 C CA . LYS A 1 139 ? -21.240 -16.587 30.857 1.00 69.00 139 LYS A CA 1
ATOM 1126 C C . LYS A 1 139 ? -21.392 -15.805 32.167 1.00 69.00 139 LYS A C 1
ATOM 1128 O O . LYS A 1 139 ? -22.092 -14.798 32.174 1.00 69.00 139 LYS A O 1
ATOM 1133 N N . GLN A 1 140 ? -20.671 -16.200 33.222 1.00 70.50 140 GLN A N 1
ATOM 1134 C CA . GLN A 1 140 ? -20.648 -15.487 34.509 1.00 70.50 140 GLN A CA 1
ATOM 1135 C C . GLN A 1 140 ? -20.093 -14.060 34.399 1.00 70.50 140 GLN A C 1
ATOM 1137 O O . GLN A 1 140 ? -20.648 -13.126 34.978 1.00 70.50 140 GLN A O 1
ATOM 1142 N N . ILE A 1 141 ? -19.008 -13.872 33.645 1.00 67.44 141 ILE A N 1
ATOM 1143 C CA . ILE A 1 141 ? -18.387 -12.554 33.460 1.00 67.44 141 ILE A CA 1
ATOM 1144 C C . ILE A 1 141 ? -19.299 -11.639 32.636 1.00 67.44 141 ILE A C 1
ATOM 1146 O O . ILE A 1 141 ? -19.423 -10.457 32.948 1.00 67.44 141 ILE A O 1
ATOM 1150 N N . THR A 1 142 ? -19.979 -12.177 31.622 1.00 65.44 142 THR A N 1
ATOM 1151 C CA . THR A 1 142 ? -20.957 -11.430 30.822 1.00 65.44 142 THR A CA 1
ATOM 1152 C C . THR A 1 142 ? -22.178 -11.021 31.652 1.00 65.44 142 THR A C 1
ATOM 1154 O O . THR A 1 142 ? -22.620 -9.880 31.542 1.00 65.44 142 THR A O 1
ATOM 1157 N N . SER A 1 143 ? -22.684 -11.896 32.530 1.00 67.06 143 SER A N 1
ATOM 1158 C CA . SER A 1 143 ? -23.832 -11.596 33.401 1.00 67.06 143 SER A CA 1
ATOM 1159 C C . SER A 1 143 ? -23.526 -10.622 34.541 1.00 67.06 143 SER A C 1
ATOM 1161 O O . SER A 1 143 ? -24.420 -9.915 34.983 1.00 67.06 143 SER A O 1
ATOM 1163 N N . ALA A 1 144 ? -22.282 -10.558 35.024 1.00 62.06 144 ALA A N 1
ATOM 1164 C CA . ALA A 1 144 ? -21.899 -9.660 36.119 1.00 62.06 144 ALA A CA 1
ATOM 1165 C C . ALA A 1 144 ? -21.676 -8.199 35.679 1.00 62.06 144 ALA A C 1
ATOM 1167 O O . ALA A 1 144 ? -21.525 -7.318 36.523 1.00 62.06 144 ALA A O 1
ATOM 1168 N N . LEU A 1 145 ? -21.591 -7.941 34.369 1.00 56.81 145 LEU A N 1
ATOM 1169 C CA . LEU A 1 145 ? -21.150 -6.653 33.818 1.00 56.81 145 LEU A CA 1
ATOM 1170 C C . LEU A 1 145 ? -22.173 -5.981 32.892 1.00 56.81 145 LEU A C 1
ATOM 1172 O O . LEU A 1 145 ? -22.003 -4.807 32.568 1.00 56.81 145 LEU A O 1
ATOM 1176 N N . LEU A 1 146 ? -23.230 -6.688 32.486 1.00 56.50 146 LEU A N 1
ATOM 1177 C CA . LEU A 1 146 ? -24.416 -6.082 31.887 1.00 56.50 146 LEU A CA 1
ATOM 1178 C C . LEU A 1 146 ? -25.432 -5.854 33.012 1.00 56.50 146 LEU A C 1
ATOM 1180 O O . LEU A 1 146 ? -25.844 -6.837 33.628 1.00 56.50 146 LEU A O 1
ATOM 1184 N N . PRO A 1 147 ? -25.834 -4.606 33.318 1.00 48.62 147 PRO A N 1
ATOM 1185 C CA . PRO A 1 147 ? -26.950 -4.401 34.225 1.00 48.62 147 PRO A CA 1
ATOM 1186 C C . PRO A 1 147 ? -28.158 -5.125 33.632 1.00 48.62 147 PRO A C 1
ATOM 1188 O O . PRO A 1 147 ? -28.461 -4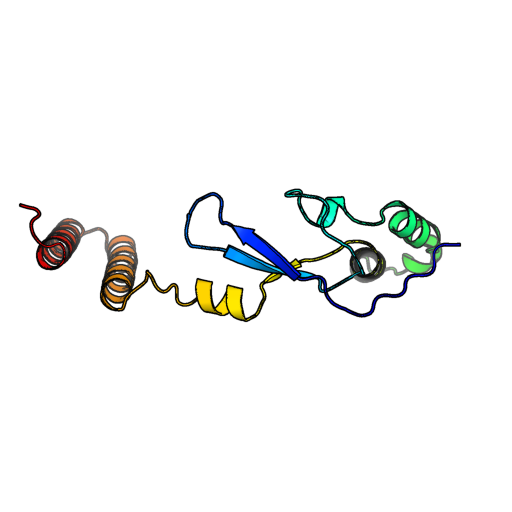.965 32.446 1.00 48.62 147 PRO A O 1
ATOM 1191 N N . SER A 1 148 ? -28.808 -5.955 34.447 1.00 48.78 148 SER A N 1
ATOM 1192 C CA . SER A 1 148 ? -30.122 -6.508 34.143 1.00 48.78 148 SER A CA 1
ATOM 1193 C C . SER A 1 148 ? -31.008 -5.352 33.691 1.00 48.78 148 SER A C 1
ATOM 1195 O O . SER A 1 148 ? -31.284 -4.444 34.477 1.00 48.78 148 SER A O 1
ATOM 1197 N N . SER A 1 149 ? -31.342 -5.330 32.400 1.00 41.00 149 SER A N 1
ATOM 1198 C CA . SER A 1 149 ? -32.288 -4.350 31.878 1.00 41.00 149 SER A CA 1
ATOM 1199 C C . SER A 1 149 ? -33.639 -4.599 32.562 1.00 41.00 149 SER A C 1
ATOM 1201 O O . SER A 1 149 ? -33.978 -5.772 32.745 1.00 41.00 149 SER A O 1
ATOM 1203 N N . PRO A 1 150 ? -34.338 -3.541 33.007 1.00 43.34 150 PRO A N 1
ATOM 1204 C CA . PRO A 1 150 ? -35.656 -3.663 33.623 1.00 43.34 150 PRO A CA 1
ATOM 1205 C C . PRO A 1 150 ? -36.696 -4.230 32.652 1.00 43.34 150 PRO A C 1
ATOM 1207 O O . PRO A 1 150 ? -36.529 -4.042 31.423 1.00 43.34 150 PRO A O 1
#

pLDDT: mean 74.03, std 16.0, range [30.19, 96.25]

Sequence (150 aa):
YIRRQCERPARLIRQEYLHSVLTWDFTTTSCPFIPTGPKPCWKNGNYEQLSSLLNSVNWQSSLNNPIIDVNYEALLSAYNSGVSKFVPSYTNSPVSIANKQSPNWFNKTLKKLTQLKDKLFICTRNHPGNSDSWFSKIKQITSALLPSSP

Radius of gyration: 25.37 Å; chains: 1; bounding box: 57×58×59 Å